Protein AF-A0A075I8Y2-F1 (afdb_monomer)

Sequence (41 aa):
MACQKADLTVASGCALANIPLFILSPDEYDNIKDGDEISLG

Nearest PDB structures (foldseek):
  2p5x-assembly2_B  TM=5.247E-01  e=4.156E+00  Homo sapiens

pLDDT: mean 89.28, std 6.85, range [58.88, 96.88]

Radius of gyration: 11.04 Å; Cα contacts (8 Å, |Δi|>4): 29; chains: 1; bounding box: 26×21×21 Å

Solvent-accessible surface area (backbone atoms only — not comparable to full-atom values): 2755 Å² total; per-residue (Å²): 91,77,38,73,73,77,54,71,69,54,53,48,52,28,59,76,68,73,44,65,77,44,76,38,54,69,70,61,54,70,72,58,54,95,88,65,88,79,88,80,130

Secondary structure (DSSP, 8-state):
-EES---HH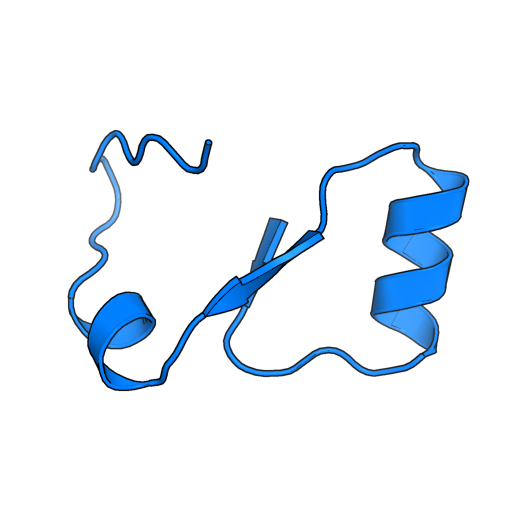HHHHHHHTT---EE--HHHHHH--TT------

Foldseek 3Di:
DEEQDDDPVRVVVCVVVVHDYHHDHPVVVVPDDPPDDDDDD

Mean predicted aligned error: 3.83 Å

Organism: NCBI:txid1456381

Structure (mmCIF, N/CA/C/O backbone):
data_AF-A0A075I8Y2-F1
#
_entry.id   AF-A0A075I8Y2-F1
#
loop_
_atom_site.group_PDB
_atom_site.id
_atom_site.type_symbol
_atom_site.label_atom_id
_atom_site.label_alt_id
_atom_site.label_comp_id
_atom_site.label_asym_id
_atom_site.label_entity_id
_atom_site.label_seq_id
_atom_site.pdbx_PDB_ins_code
_atom_site.Cartn_x
_atom_site.Cartn_y
_atom_site.Cartn_z
_atom_site.occupancy
_atom_site.B_iso_or_equiv
_atom_site.auth_seq_id
_atom_site.auth_comp_id
_atom_site.auth_asym_id
_atom_site.auth_atom_id
_atom_site.pdbx_PDB_model_num
ATOM 1 N N . MET A 1 1 ? -2.405 5.631 -4.526 1.00 86.56 1 MET A N 1
ATOM 2 C CA . MET A 1 1 ? -2.659 4.779 -3.346 1.00 86.56 1 MET A CA 1
ATOM 3 C C . MET A 1 1 ? -2.667 5.675 -2.124 1.00 86.56 1 MET A C 1
ATOM 5 O O . MET A 1 1 ? -1.715 6.422 -1.952 1.00 86.56 1 MET A O 1
ATOM 9 N N . ALA A 1 2 ? -3.723 5.632 -1.319 1.00 89.62 2 ALA A N 1
ATOM 10 C CA . ALA A 1 2 ? -3.807 6.364 -0.060 1.00 89.62 2 ALA A CA 1
ATOM 11 C C . ALA A 1 2 ? -3.970 5.359 1.086 1.00 89.62 2 ALA A C 1
ATOM 13 O O . ALA A 1 2 ? -4.748 4.414 0.962 1.00 89.62 2 ALA A O 1
ATOM 14 N N . CYS A 1 3 ? -3.204 5.508 2.163 1.00 90.31 3 CYS A N 1
ATOM 15 C CA . CYS A 1 3 ? -3.244 4.594 3.307 1.00 90.31 3 CYS A CA 1
ATOM 16 C C . CYS A 1 3 ? -2.846 5.317 4.598 1.00 90.31 3 CYS A C 1
ATOM 18 O O . CYS A 1 3 ? -2.179 6.343 4.550 1.00 90.31 3 CYS A O 1
ATOM 20 N N . GLN A 1 4 ? -3.229 4.788 5.761 1.00 89.94 4 GLN A N 1
ATOM 21 C CA . GLN A 1 4 ? -2.835 5.382 7.050 1.00 89.94 4 GLN A CA 1
ATOM 22 C C . GLN A 1 4 ? -1.386 5.061 7.434 1.00 89.94 4 GLN A C 1
ATOM 24 O O . GLN A 1 4 ? -0.751 5.791 8.192 1.00 89.94 4 GLN A O 1
ATOM 29 N N . LYS A 1 5 ? -0.861 3.933 6.949 1.00 89.62 5 LYS A N 1
ATOM 30 C CA . LYS A 1 5 ? 0.509 3.473 7.184 1.00 89.62 5 LYS A CA 1
ATOM 31 C C . LYS A 1 5 ? 0.980 2.698 5.964 1.00 89.62 5 LYS A C 1
ATOM 33 O O . LYS A 1 5 ? 0.211 1.917 5.406 1.00 89.62 5 LYS A O 1
ATOM 38 N N . ALA A 1 6 ? 2.243 2.878 5.600 1.00 91.69 6 ALA A N 1
ATOM 39 C CA . ALA A 1 6 ? 2.905 2.078 4.582 1.00 91.69 6 ALA A CA 1
ATOM 40 C C . ALA A 1 6 ? 4.228 1.548 5.123 1.00 91.69 6 ALA A C 1
ATOM 42 O O . ALA A 1 6 ? 5.018 2.296 5.700 1.00 91.69 6 ALA A O 1
ATOM 43 N N . ASP A 1 7 ? 4.476 0.267 4.885 1.00 93.50 7 ASP A N 1
ATOM 44 C CA . ASP A 1 7 ? 5.778 -0.342 5.114 1.00 93.50 7 ASP A CA 1
ATOM 45 C C . ASP A 1 7 ? 6.683 -0.165 3.889 1.00 93.50 7 ASP A C 1
ATOM 47 O O . ASP A 1 7 ? 6.235 0.161 2.785 1.00 93.50 7 ASP A O 1
ATOM 51 N N . LEU A 1 8 ? 7.980 -0.431 4.067 1.00 92.94 8 LEU A N 1
ATOM 52 C CA . LEU A 1 8 ?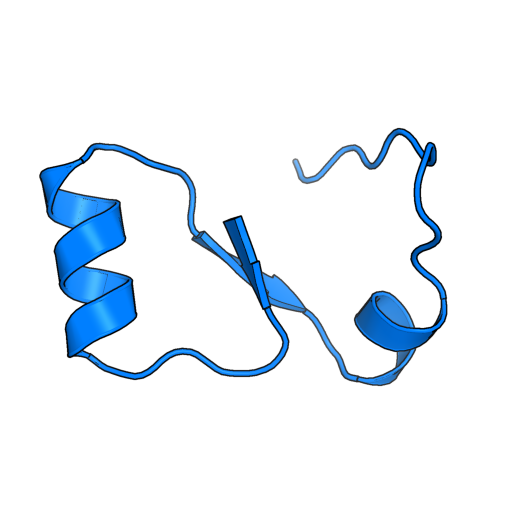 8.989 -0.264 3.017 1.00 92.94 8 LEU A CA 1
ATOM 53 C C . LEU A 1 8 ? 8.665 -1.068 1.746 1.00 92.94 8 LEU A C 1
ATOM 55 O O . LEU A 1 8 ? 8.982 -0.635 0.641 1.00 92.94 8 LEU A O 1
ATOM 59 N N . THR A 1 9 ? 8.012 -2.222 1.880 1.00 94.38 9 THR A N 1
ATOM 60 C CA . THR A 1 9 ? 7.586 -3.059 0.747 1.00 94.38 9 THR A CA 1
ATOM 61 C C . THR A 1 9 ? 6.504 -2.381 -0.093 1.00 94.38 9 THR A C 1
ATOM 63 O O . THR A 1 9 ? 6.575 -2.398 -1.318 1.00 94.38 9 THR A O 1
ATOM 66 N N . VAL A 1 10 ? 5.540 -1.721 0.552 1.00 94.44 10 VAL A N 1
ATOM 67 C CA . VAL A 1 10 ? 4.483 -0.959 -0.125 1.00 94.44 10 VAL A CA 1
ATOM 68 C C . VAL A 1 10 ? 5.078 0.288 -0.769 1.00 94.44 10 VAL A C 1
ATOM 70 O O . VAL A 1 10 ? 4.861 0.526 -1.954 1.00 94.44 10 VAL A O 1
ATOM 73 N N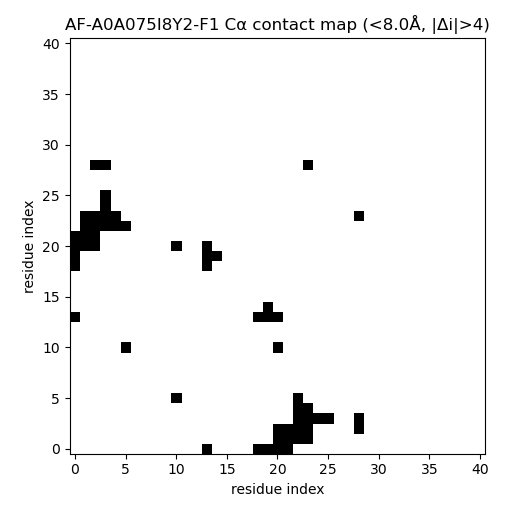 . ALA A 1 11 ? 5.901 1.036 -0.030 1.00 93.81 11 ALA A N 1
ATOM 74 C CA . ALA A 1 11 ? 6.561 2.234 -0.545 1.00 93.81 11 ALA A CA 1
ATOM 75 C C . ALA A 1 11 ? 7.449 1.937 -1.763 1.00 93.81 11 ALA A C 1
ATOM 77 O O . ALA A 1 11 ? 7.373 2.636 -2.774 1.00 93.81 11 ALA A O 1
ATOM 78 N N . SER A 1 12 ? 8.250 0.870 -1.698 1.00 96.00 12 SER A N 1
ATOM 79 C CA . SER A 1 12 ? 9.099 0.443 -2.816 1.00 96.00 12 SER A CA 1
ATOM 80 C C . SER A 1 12 ? 8.283 -0.074 -4.000 1.00 96.00 12 SER A C 1
ATOM 82 O O . SER A 1 12 ? 8.586 0.290 -5.133 1.00 96.00 12 SER A O 1
ATOM 84 N N . GLY A 1 13 ? 7.215 -0.840 -3.763 1.00 95.62 13 GLY A N 1
ATOM 85 C CA . GLY A 1 13 ? 6.291 -1.269 -4.815 1.00 95.62 13 GLY A CA 1
ATOM 86 C C . GLY A 1 13 ? 5.643 -0.089 -5.544 1.00 95.62 13 GLY A C 1
ATOM 87 O O . GLY A 1 13 ? 5.646 -0.053 -6.774 1.00 95.62 13 GLY A O 1
ATOM 88 N N . CYS A 1 14 ? 5.154 0.912 -4.804 1.00 94.38 14 CYS A N 1
ATOM 89 C CA . CYS A 1 14 ? 4.579 2.126 -5.384 1.00 94.38 14 CYS A CA 1
ATOM 90 C C . CYS A 1 14 ? 5.614 2.935 -6.174 1.00 94.38 14 CYS A C 1
ATOM 92 O O . CYS A 1 14 ? 5.315 3.369 -7.284 1.00 94.38 14 CYS A O 1
ATOM 94 N N . ALA A 1 15 ? 6.833 3.081 -5.648 1.00 94.62 15 ALA A N 1
ATOM 95 C CA . ALA A 1 15 ? 7.914 3.781 -6.338 1.00 94.62 15 ALA A CA 1
ATOM 96 C C . ALA A 1 15 ? 8.314 3.081 -7.649 1.00 94.62 15 ALA A C 1
ATOM 98 O O . ALA A 1 15 ? 8.431 3.735 -8.682 1.00 94.62 15 ALA A O 1
ATOM 99 N N . LEU A 1 16 ? 8.465 1.751 -7.633 1.00 96.88 16 LEU A N 1
ATOM 100 C CA . LEU A 1 16 ? 8.788 0.955 -8.824 1.00 96.88 16 LEU A CA 1
ATOM 101 C C . LEU A 1 16 ? 7.678 1.010 -9.880 1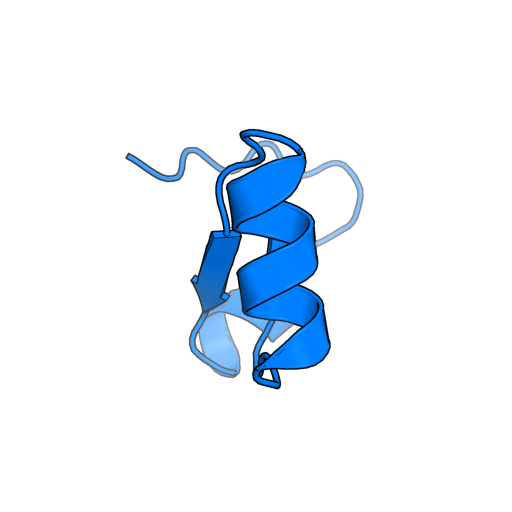.00 96.88 16 LEU A C 1
ATOM 103 O O . LEU A 1 16 ? 7.965 1.059 -11.073 1.00 96.88 16 LEU A O 1
ATOM 107 N N . ALA A 1 17 ? 6.419 1.016 -9.443 1.00 96.81 17 ALA A N 1
ATOM 108 C CA . ALA A 1 17 ? 5.260 1.098 -10.325 1.00 96.81 17 ALA A CA 1
ATOM 109 C C . ALA A 1 17 ? 4.921 2.537 -10.761 1.00 96.81 17 ALA A C 1
ATOM 111 O O . ALA A 1 17 ? 3.965 2.726 -11.511 1.00 96.81 17 ALA A O 1
ATOM 112 N N . ASN A 1 18 ? 5.677 3.544 -10.300 1.00 94.81 18 ASN A N 1
ATOM 113 C CA . ASN A 1 18 ? 5.401 4.965 -10.520 1.00 94.81 18 ASN A CA 1
ATOM 114 C C . ASN A 1 18 ? 3.970 5.371 -10.100 1.00 94.81 18 ASN A C 1
ATOM 116 O O . ASN A 1 18 ? 3.288 6.139 -10.779 1.00 94.81 18 ASN A O 1
ATOM 120 N N . ILE A 1 19 ? 3.497 4.814 -8.983 1.00 95.00 19 ILE A N 1
ATOM 121 C C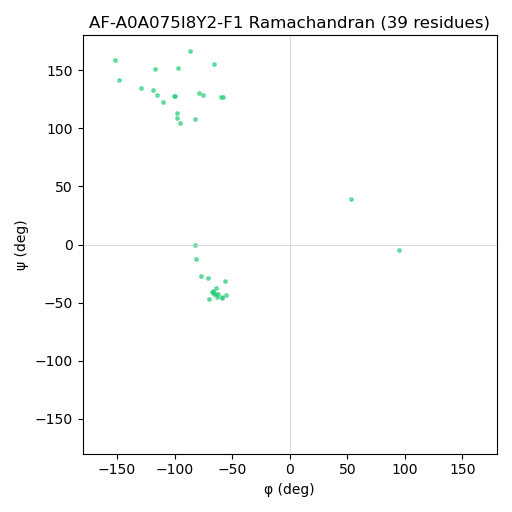A . ILE A 1 19 ? 2.176 5.085 -8.413 1.00 95.00 19 ILE A CA 1
ATOM 122 C C . ILE A 1 19 ? 2.339 6.091 -7.266 1.00 95.00 19 ILE A C 1
ATOM 124 O O . ILE A 1 19 ? 3.109 5.820 -6.341 1.00 95.00 19 ILE A O 1
ATOM 128 N N . PRO A 1 20 ? 1.581 7.202 -7.251 1.00 90.75 20 PRO A N 1
ATOM 129 C CA . PRO A 1 20 ? 1.573 8.130 -6.125 1.00 90.75 20 PRO A CA 1
ATOM 130 C C . PRO A 1 20 ? 1.125 7.430 -4.839 1.00 90.75 20 PRO A C 1
ATOM 132 O O . PRO A 1 20 ? 0.061 6.799 -4.804 1.00 90.75 20 PRO A O 1
ATOM 135 N N . LEU A 1 21 ? 1.930 7.545 -3.785 1.00 92.38 21 LEU A N 1
ATOM 136 C CA . LEU A 1 21 ? 1.625 7.037 -2.452 1.00 92.38 21 LEU A CA 1
ATOM 137 C C . LEU A 1 21 ? 1.375 8.215 -1.511 1.00 92.38 21 LEU A C 1
ATOM 139 O O . LEU A 1 21 ? 2.255 9.048 -1.317 1.00 92.38 21 LEU A O 1
ATOM 143 N N . PHE A 1 2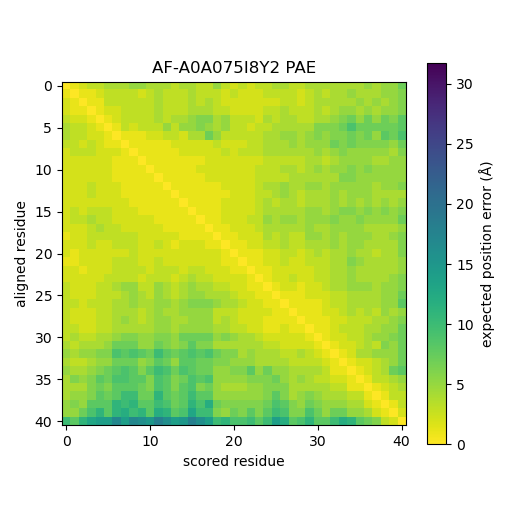2 ? 0.196 8.244 -0.902 1.00 90.88 22 PHE A N 1
ATOM 144 C CA . PHE A 1 22 ? -0.201 9.242 0.083 1.00 90.88 22 PHE A CA 1
ATOM 145 C C . PHE A 1 22 ? -0.409 8.564 1.437 1.00 90.88 22 PHE A C 1
ATOM 147 O O . PHE A 1 22 ? -1.119 7.557 1.535 1.00 90.88 22 PHE A O 1
ATOM 154 N N . ILE A 1 23 ? 0.221 9.113 2.474 1.00 91.62 23 ILE A N 1
ATOM 155 C CA . ILE A 1 23 ? -0.017 8.711 3.860 1.00 91.62 23 ILE A CA 1
ATOM 156 C C . ILE A 1 23 ? -0.990 9.716 4.458 1.00 91.62 23 ILE A C 1
ATOM 158 O O . ILE A 1 23 ? -0.648 10.889 4.582 1.00 91.62 23 ILE A O 1
ATOM 162 N N . LEU A 1 24 ? -2.194 9.259 4.782 1.00 90.12 24 LEU A N 1
ATOM 163 C CA . LEU A 1 24 ? -3.249 10.100 5.340 1.00 90.12 24 LEU A CA 1
ATOM 164 C C . LEU A 1 24 ? -3.291 9.983 6.859 1.00 90.12 24 LEU A C 1
ATOM 166 O O . LEU A 1 24 ? -2.967 8.933 7.425 1.00 90.12 24 LEU A O 1
ATOM 170 N N . SER A 1 25 ? -3.743 11.049 7.512 1.00 90.56 25 SER A N 1
ATOM 171 C CA . SER A 1 25 ? -4.044 11.001 8.942 1.00 90.56 25 SER A CA 1
ATOM 172 C C . SER A 1 25 ? -5.235 10.063 9.203 1.00 90.56 25 SER A C 1
ATOM 174 O O . SER A 1 25 ? -6.061 9.868 8.307 1.00 90.56 25 SER A O 1
ATOM 176 N N . PRO A 1 26 ? -5.370 9.486 10.411 1.00 89.44 26 PRO A N 1
ATOM 177 C CA . PRO A 1 26 ? -6.481 8.589 10.731 1.00 89.44 26 PRO A CA 1
ATOM 178 C C . PRO A 1 26 ? -7.843 9.239 10.485 1.00 89.44 26 PRO A C 1
ATOM 180 O O . PRO A 1 26 ? -8.704 8.625 9.866 1.00 89.44 26 PRO A O 1
ATOM 183 N N . ASP A 1 27 ? -8.000 10.501 10.894 1.00 89.69 27 ASP A N 1
ATOM 184 C CA . ASP A 1 27 ? -9.230 11.268 10.700 1.00 89.69 27 ASP A CA 1
ATOM 185 C C . ASP A 1 27 ? -9.553 11.463 9.213 1.00 89.69 27 ASP A C 1
ATOM 187 O O . ASP A 1 27 ? -10.693 11.288 8.798 1.00 89.69 27 ASP A O 1
ATOM 191 N N . GLU A 1 28 ? -8.556 11.779 8.382 1.00 88.12 28 GLU A N 1
ATOM 192 C CA . GLU A 1 28 ? -8.753 11.941 6.936 1.00 88.12 28 GLU A CA 1
ATOM 193 C 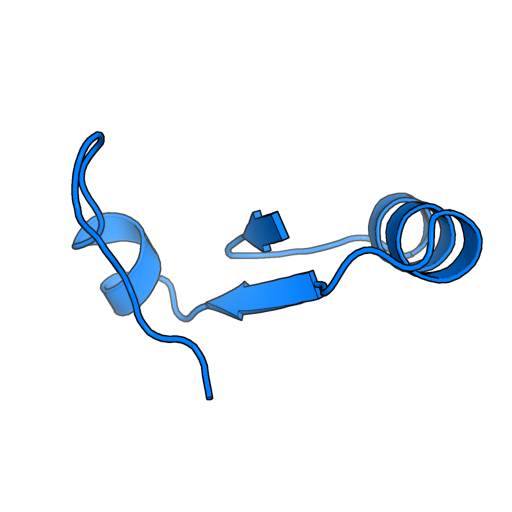C . GLU A 1 28 ? -9.151 10.621 6.278 1.00 88.12 28 GLU A C 1
ATOM 195 O O . GLU A 1 28 ? -10.058 10.595 5.455 1.00 88.12 28 GLU A O 1
ATOM 200 N N . TYR A 1 29 ? -8.508 9.519 6.665 1.00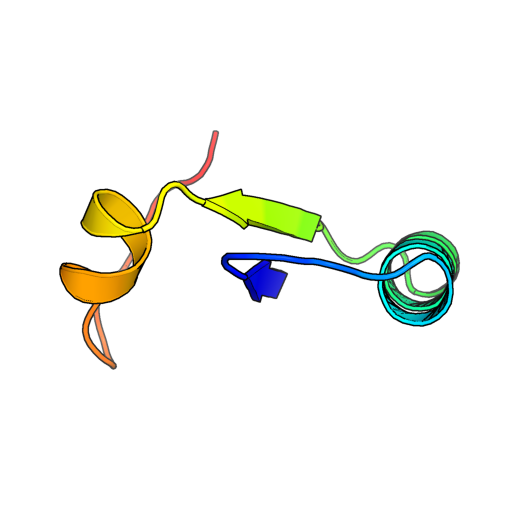 87.56 29 TYR A N 1
ATOM 201 C CA . TYR A 1 29 ? -8.818 8.201 6.122 1.00 87.56 29 TYR A CA 1
ATOM 202 C C . TYR A 1 29 ? -10.218 7.717 6.519 1.00 87.56 29 TYR A C 1
ATOM 204 O O . TYR A 1 29 ? -10.910 7.133 5.691 1.00 87.56 29 TYR A O 1
ATOM 212 N N . ASP A 1 30 ? -10.641 7.957 7.762 1.00 89.56 30 ASP A N 1
ATOM 213 C CA . ASP A 1 30 ? -11.953 7.527 8.269 1.00 89.56 30 ASP A CA 1
ATOM 214 C C . ASP A 1 30 ? -13.112 8.326 7.644 1.00 89.56 30 ASP A C 1
ATOM 216 O O . ASP A 1 30 ? -14.214 7.810 7.465 1.00 89.56 30 ASP A O 1
ATOM 220 N N . ASN A 1 31 ? -12.851 9.579 7.250 1.00 88.12 31 ASN A N 1
ATOM 221 C CA . ASN A 1 31 ? -13.832 10.426 6.570 1.00 88.12 31 ASN A CA 1
ATOM 222 C C . ASN A 1 31 ? -13.950 10.152 5.059 1.00 88.12 31 ASN A C 1
ATOM 224 O O . ASN A 1 31 ? -14.902 10.637 4.448 1.00 88.12 31 ASN A O 1
ATOM 228 N N . ILE A 1 32 ? -13.031 9.391 4.454 1.00 88.19 32 ILE A N 1
ATOM 229 C CA . ILE A 1 32 ? -13.100 9.024 3.032 1.00 88.19 32 ILE A CA 1
ATOM 230 C C . ILE A 1 32 ? -14.101 7.889 2.837 1.00 88.19 32 ILE A C 1
ATOM 232 O O . ILE A 1 32 ? -14.028 6.850 3.499 1.00 88.19 32 ILE A O 1
ATOM 236 N N . LYS A 1 33 ? -15.014 8.060 1.879 1.00 86.94 33 LYS A N 1
ATOM 237 C CA . LYS A 1 33 ? -16.010 7.048 1.526 1.00 86.94 33 LYS A CA 1
ATOM 238 C C . LYS A 1 33 ? -15.809 6.592 0.087 1.00 86.94 33 LYS A C 1
ATOM 240 O O . LYS A 1 33 ? -15.329 7.329 -0.770 1.00 86.94 33 LYS A O 1
ATOM 245 N N . ASP A 1 34 ? -16.187 5.348 -0.185 1.00 85.69 34 ASP A N 1
ATOM 246 C CA . ASP A 1 34 ? -1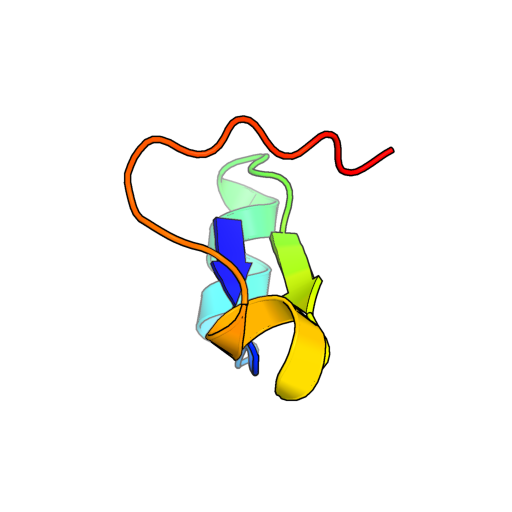6.186 4.821 -1.548 1.00 85.69 34 ASP A CA 1
ATOM 247 C C . ASP A 1 34 ? -17.076 5.680 -2.457 1.00 85.69 34 ASP A C 1
ATOM 249 O O . ASP A 1 34 ? -18.250 5.914 -2.158 1.00 85.69 34 ASP A O 1
ATOM 253 N N . GLY A 1 35 ? -16.508 6.132 -3.575 1.00 86.38 35 GLY A N 1
ATOM 254 C CA . GLY A 1 35 ? -17.166 7.034 -4.521 1.00 86.38 35 GLY A CA 1
ATOM 255 C C . GLY A 1 35 ? -16.867 8.521 -4.314 1.00 86.38 35 GLY A C 1
ATOM 256 O O . GLY A 1 35 ? -17.274 9.315 -5.160 1.00 86.38 35 GLY A O 1
ATOM 257 N N . ASP A 1 36 ? -16.137 8.901 -3.261 1.00 86.38 36 ASP A N 1
ATOM 258 C CA . ASP A 1 36 ? -15.672 10.279 -3.089 1.00 86.38 36 ASP A CA 1
ATOM 259 C C . ASP A 1 36 ? -14.499 10.588 -4.034 1.00 86.38 36 ASP A C 1
ATOM 261 O O . ASP A 1 36 ? -13.488 9.880 -4.072 1.00 86.38 36 ASP A O 1
ATOM 265 N N . GLU A 1 37 ? -14.605 11.689 -4.779 1.00 86.56 37 GLU A N 1
ATOM 266 C CA . GLU A 1 37 ? -13.472 12.261 -5.507 1.00 86.56 37 GLU A CA 1
ATOM 267 C C . GLU A 1 37 ? -12.639 13.130 -4.565 1.00 86.56 37 GLU A C 1
ATOM 269 O O . GLU A 1 37 ? -13.027 14.236 -4.184 1.00 86.56 37 GLU A O 1
ATOM 274 N N . ILE A 1 38 ? -11.459 12.628 -4.211 1.00 80.75 38 ILE A N 1
ATOM 275 C CA . ILE A 1 38 ? -10.484 13.362 -3.409 1.00 80.75 38 ILE A CA 1
ATOM 276 C C . ILE A 1 38 ? -9.389 13.939 -4.306 1.00 80.75 38 ILE A C 1
ATOM 278 O O . ILE A 1 38 ? -8.767 13.234 -5.100 1.00 80.75 38 ILE A O 1
ATOM 282 N N . SER A 1 39 ? -9.138 15.240 -4.172 1.00 80.00 39 SER A N 1
ATOM 283 C CA . SER A 1 39 ? -7.999 15.903 -4.812 1.00 80.00 39 SER A CA 1
ATOM 284 C C . SER A 1 39 ? -6.840 15.961 -3.826 1.00 80.00 39 SER A C 1
ATOM 286 O O . SER A 1 39 ? -6.851 16.753 -2.886 1.00 80.00 39 SER A O 1
ATOM 288 N N . LEU A 1 40 ? -5.850 15.099 -4.040 1.00 71.06 40 LEU A N 1
ATOM 289 C CA . LEU A 1 40 ? -4.580 15.111 -3.323 1.00 71.06 40 LEU A CA 1
ATOM 290 C C . LEU A 1 40 ? -3.582 15.838 -4.233 1.00 71.06 40 LEU A C 1
ATOM 292 O O . LEU A 1 40 ? -3.290 15.349 -5.324 1.00 71.06 40 LEU A O 1
ATOM 296 N N . GLY A 1 41 ? -3.211 17.059 -3.836 1.00 58.88 41 GLY A N 1
ATOM 297 C CA . GLY A 1 41 ? -2.430 18.009 -4.642 1.00 58.88 41 GLY A CA 1
ATOM 298 C C . GLY A 1 41 ? -1.012 17.565 -4.973 1.00 58.88 41 GLY A C 1
ATOM 299 O O . GLY A 1 41 ? -0.444 16.749 -4.213 1.00 58.88 41 GLY A O 1
#